Protein AF-A0A959FTH6-F1 (afdb_monomer)

Solvent-accessible surface area (backbone atoms only — not comparable to full-atom values): 6040 Å² total; per-residue (Å²): 132,86,81,52,57,30,54,68,34,48,52,52,52,42,43,77,65,58,32,40,80,78,46,74,58,92,54,34,43,28,30,31,72,41,77,89,72,69,67,65,97,80,57,69,48,76,44,62,64,55,78,82,48,95,56,32,57,61,53,43,47,52,50,46,41,54,52,17,62,75,69,75,47,60,48,67,62,49,43,57,59,26,33,38,54,69,64,56,52,51,50,55,51,52,51,51,52,53,53,54,64,75,76,108

Sequence (104 aa):
MYEVPNYKTIIAYLKSRDWKIVGNNSRHCTMRPPKALKFEDDFVYRIALHTDAPDYKEYATRQVFSIAELYGEDKWTLLKLLSQSLDQIKEDVALKQALLANAS

Radius of gyration: 15.27 Å; Cα contacts (8 Å, |Δi|>4): 112; chains: 1; bounding box: 34×27×48 Å

Secondary structure (DSSP, 8-state):
------HHHHHHHHHHTT-EEEEE-SSEEEEEPPGGG---TT--EEEE--TTSTTHHHHHHHHHHHHHHHHT--HHHHHHHHHS-HHHHHHHHHHHHHHHHHT-

Nearest PDB structures (foldseek):
  6g26-assembly1_F  TM=5.972E-01  e=4.377E-01  Burkholderia pseudomallei K96243
  2g7j-assembly1_A  TM=5.869E-01  e=8.314E-01  Salmonella enterica subsp. enterica serovar Typhimurium str. LT2
  5zw9-assembly1_A  TM=2.720E-01  e=3.878E+00  Salmonella enterica

Mean predicted aligned error: 4.86 Å

Foldseek 3Di:
DQQAFALVLVVVVQVVQVWDFPDDDPFWTKIDHDCVLVDDPPDIDIQTNDCPDPCNRVVVLVVLQVVCVSVVHDSVVSSVSRSDDPVVVVVVVVVVVVVVVVVD

pLDDT: mean 90.76, std 7.6, range [51.38, 97.19]

Structure (mmCIF, N/CA/C/O backbone):
data_AF-A0A959FTH6-F1
#
_entry.id   AF-A0A959FTH6-F1
#
loop_
_atom_site.group_PDB
_atom_site.id
_atom_site.type_symbol
_atom_site.label_atom_id
_atom_site.label_alt_id
_atom_site.label_comp_id
_atom_site.label_asym_id
_atom_site.label_entity_id
_atom_site.label_seq_id
_atom_site.pdbx_PDB_ins_code
_atom_site.Cartn_x
_atom_site.Cartn_y
_atom_site.Cartn_z
_atom_site.occupancy
_atom_site.B_iso_or_equiv
_atom_site.auth_seq_id
_atom_site.auth_comp_id
_atom_site.auth_asym_id
_atom_site.auth_atom_id
_atom_site.pdbx_PDB_model_num
ATOM 1 N N . MET A 1 1 ? 13.981 16.038 4.633 1.00 51.38 1 MET A N 1
ATOM 2 C CA . MET A 1 1 ? 14.310 14.884 3.767 1.00 51.38 1 MET A CA 1
ATOM 3 C C . MET A 1 1 ? 12.988 14.376 3.213 1.00 51.38 1 MET A C 1
ATOM 5 O O . MET A 1 1 ? 12.079 14.193 4.006 1.00 51.38 1 MET A O 1
ATOM 9 N N . TYR A 1 2 ? 12.822 14.287 1.893 1.00 61.09 2 TYR A N 1
ATOM 10 C CA . TYR A 1 2 ? 11.555 13.834 1.304 1.00 61.09 2 TYR A CA 1
ATOM 11 C C . TYR A 1 2 ? 11.395 12.331 1.523 1.00 61.09 2 TYR A C 1
ATOM 13 O O . TYR A 1 2 ? 12.303 11.574 1.180 1.00 61.09 2 TYR A O 1
ATOM 21 N N . GLU A 1 3 ? 10.262 11.932 2.084 1.00 85.50 3 GLU A N 1
ATOM 22 C CA . GLU A 1 3 ? 9.916 10.540 2.353 1.00 85.50 3 GLU A CA 1
ATOM 23 C C . GLU A 1 3 ? 9.870 9.738 1.039 1.00 85.50 3 GLU A C 1
ATOM 25 O O . GLU A 1 3 ? 9.388 10.225 0.013 1.00 85.50 3 GLU A O 1
ATOM 30 N N . VAL A 1 4 ? 10.454 8.537 1.040 1.00 89.12 4 VAL A N 1
ATOM 31 C CA . VAL A 1 4 ? 10.475 7.639 -0.123 1.00 89.12 4 VAL A CA 1
ATOM 32 C C . VAL A 1 4 ? 9.585 6.448 0.207 1.00 89.12 4 VAL A C 1
ATOM 34 O O . VAL A 1 4 ? 9.868 5.753 1.184 1.00 89.12 4 VAL A O 1
ATOM 37 N N . PRO A 1 5 ? 8.487 6.209 -0.528 1.00 93.44 5 PRO A N 1
ATOM 38 C CA . PRO A 1 5 ? 7.608 5.084 -0.238 1.00 93.44 5 PRO A CA 1
ATOM 39 C C . PRO A 1 5 ? 8.336 3.743 -0.318 1.00 93.44 5 PRO A C 1
ATOM 41 O O . PRO A 1 5 ? 9.139 3.491 -1.222 1.00 93.44 5 PRO A O 1
ATOM 44 N N . ASN A 1 6 ? 8.024 2.859 0.620 1.00 93.31 6 ASN A N 1
ATOM 45 C CA . ASN A 1 6 ? 8.565 1.514 0.676 1.00 93.31 6 ASN A CA 1
ATOM 46 C C . ASN A 1 6 ? 7.571 0.545 0.024 1.00 93.31 6 ASN A C 1
ATOM 48 O O . ASN A 1 6 ? 6.440 0.387 0.474 1.00 93.31 6 ASN A O 1
ATOM 52 N N . TYR A 1 7 ? 7.979 -0.156 -1.035 1.00 93.25 7 TYR A N 1
ATOM 53 C CA . TYR A 1 7 ? 7.077 -1.077 -1.731 1.00 93.25 7 TYR A CA 1
ATOM 54 C C . TYR A 1 7 ? 6.486 -2.156 -0.804 1.00 93.25 7 TYR A C 1
ATOM 56 O O . TYR A 1 7 ? 5.364 -2.611 -1.029 1.00 93.25 7 TYR A O 1
ATOM 64 N N . LYS A 1 8 ? 7.201 -2.566 0.258 1.00 94.25 8 LYS A N 1
ATOM 65 C CA . LYS A 1 8 ? 6.722 -3.592 1.198 1.00 94.25 8 LYS A CA 1
ATOM 66 C C . LYS A 1 8 ? 5.510 -3.108 1.985 1.00 94.25 8 LYS A C 1
ATOM 68 O O . LYS A 1 8 ? 4.565 -3.874 2.169 1.00 94.25 8 LYS A O 1
ATOM 73 N N . THR A 1 9 ? 5.521 -1.857 2.433 1.00 94.94 9 THR A N 1
ATOM 74 C CA . THR A 1 9 ? 4.403 -1.257 3.169 1.00 94.94 9 THR A CA 1
ATOM 75 C C . THR A 1 9 ? 3.256 -0.896 2.234 1.00 94.94 9 THR A C 1
ATOM 77 O O . THR A 1 9 ? 2.113 -1.132 2.610 1.00 94.94 9 THR A O 1
ATOM 80 N N . ILE A 1 10 ? 3.522 -0.466 0.991 1.00 95.81 10 ILE A N 1
ATOM 81 C CA . ILE A 1 10 ? 2.474 -0.303 -0.039 1.00 95.81 10 ILE A CA 1
ATOM 82 C C . ILE A 1 10 ? 1.735 -1.632 -0.269 1.00 95.81 10 ILE A C 1
ATOM 84 O O . ILE A 1 10 ? 0.506 -1.683 -0.214 1.00 95.81 10 ILE A O 1
ATOM 88 N N . ILE A 1 11 ? 2.469 -2.733 -0.478 1.00 95.94 11 ILE A N 1
ATOM 89 C CA . ILE A 1 11 ? 1.875 -4.068 -0.667 1.00 95.94 11 ILE A CA 1
ATOM 90 C C . ILE A 1 11 ? 1.091 -4.502 0.578 1.00 95.94 11 ILE A C 1
ATOM 92 O O . ILE A 1 11 ? -0.005 -5.050 0.452 1.00 95.94 11 ILE A O 1
ATOM 96 N N . ALA A 1 12 ? 1.640 -4.284 1.777 1.00 95.44 12 ALA A N 1
ATOM 97 C CA . ALA A 1 12 ? 0.974 -4.640 3.028 1.00 95.44 12 ALA A CA 1
ATOM 98 C C . ALA A 1 12 ? -0.330 -3.852 3.231 1.00 95.44 12 ALA A C 1
ATOM 100 O O . ALA A 1 12 ? -1.344 -4.442 3.601 1.00 95.44 12 ALA A O 1
ATOM 101 N N . TYR A 1 13 ? -0.320 -2.555 2.924 1.00 96.38 13 TYR A N 1
ATOM 102 C CA . TYR A 1 13 ? -1.499 -1.699 2.966 1.00 96.38 13 TYR A CA 1
ATOM 103 C C . TYR A 1 13 ? -2.572 -2.173 1.978 1.00 96.38 13 TYR A C 1
ATOM 105 O O . TYR A 1 13 ? -3.723 -2.369 2.345 1.00 96.38 13 TYR A O 1
ATOM 113 N N . LEU A 1 14 ? -2.215 -2.455 0.724 1.00 96.88 14 LEU A N 1
ATOM 114 C CA . LEU A 1 14 ? -3.202 -2.938 -0.247 1.00 9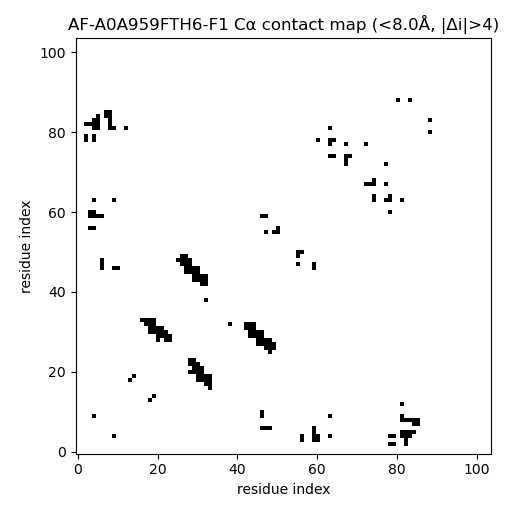6.88 14 LEU A CA 1
ATOM 115 C C . LEU A 1 14 ? -3.778 -4.303 0.152 1.00 96.88 14 LEU A C 1
ATOM 117 O O . LEU A 1 14 ? -4.977 -4.537 -0.001 1.00 96.88 14 LEU A O 1
ATOM 121 N N . LYS A 1 15 ? -2.960 -5.189 0.733 1.00 96.88 15 LYS A N 1
ATOM 122 C CA . LYS A 1 15 ? -3.439 -6.455 1.307 1.00 96.88 15 LYS A CA 1
ATOM 123 C C . LYS A 1 15 ? -4.452 -6.254 2.435 1.00 96.88 15 LYS A C 1
ATOM 125 O O . LYS A 1 15 ? -5.401 -7.031 2.501 1.00 96.88 15 LYS A O 1
ATOM 130 N N . SER A 1 16 ? -4.275 -5.252 3.301 1.00 95.31 16 SER A N 1
ATOM 131 C CA . SER A 1 16 ? -5.252 -4.951 4.362 1.00 95.31 16 SER A CA 1
ATOM 132 C C . SER A 1 16 ? -6.564 -4.380 3.813 1.00 95.31 16 SER A C 1
ATOM 134 O O . SER A 1 16 ? -7.587 -4.441 4.486 1.00 95.31 16 SER A O 1
ATOM 136 N N . ARG A 1 17 ? -6.552 -3.891 2.567 1.00 96.38 17 ARG A N 1
ATOM 137 C CA . ARG A 1 17 ? -7.727 -3.480 1.785 1.00 96.38 17 ARG A CA 1
ATOM 138 C C . ARG A 1 17 ? -8.249 -4.582 0.848 1.00 96.38 17 ARG A C 1
ATOM 140 O O . ARG A 1 17 ? -8.871 -4.286 -0.168 1.00 96.38 17 ARG A O 1
ATOM 147 N N . ASP A 1 18 ? -7.950 -5.845 1.144 1.00 96.25 18 ASP A N 1
ATOM 148 C CA . ASP A 1 18 ? -8.378 -7.031 0.386 1.00 96.25 18 ASP A CA 1
ATOM 149 C C . ASP A 1 18 ? -7.844 -7.176 -1.048 1.00 96.25 18 ASP A C 1
ATOM 151 O O . ASP A 1 18 ? -8.296 -8.054 -1.793 1.00 96.25 18 ASP A O 1
ATOM 155 N N . TRP A 1 19 ? -6.822 -6.411 -1.440 1.00 96.81 19 TRP A N 1
ATOM 156 C CA . TRP A 1 19 ? -6.160 -6.633 -2.725 1.00 96.81 19 TRP A CA 1
ATOM 157 C C . TRP A 1 19 ? -5.426 -7.971 -2.740 1.00 96.81 19 TRP A C 1
ATOM 159 O O . TRP A 1 19 ? -4.810 -8.392 -1.753 1.00 96.81 19 TRP A O 1
ATOM 169 N N . LYS A 1 20 ? -5.447 -8.644 -3.892 1.00 96.56 20 LYS A N 1
ATOM 170 C CA . LYS A 1 20 ? -4.843 -9.972 -4.059 1.00 96.56 20 LYS A CA 1
ATOM 171 C C . LYS A 1 20 ? -3.652 -9.904 -4.998 1.00 96.56 20 LYS A C 1
ATOM 173 O O . LYS A 1 20 ? -3.736 -9.302 -6.062 1.00 96.56 20 LYS A O 1
ATOM 178 N N . ILE A 1 21 ? -2.547 -10.542 -4.619 1.00 96.62 21 ILE A N 1
ATOM 179 C CA . ILE A 1 21 ? -1.398 -10.711 -5.515 1.00 96.62 21 ILE A CA 1
ATOM 180 C C . ILE A 1 21 ? -1.803 -11.704 -6.606 1.00 96.62 21 ILE A C 1
ATOM 182 O O . ILE A 1 21 ? -2.225 -12.815 -6.297 1.00 96.62 21 ILE A O 1
ATOM 186 N N . VAL A 1 22 ? -1.671 -11.294 -7.865 1.00 96.06 22 VAL A N 1
ATOM 187 C CA . VAL A 1 22 ? -1.985 -12.117 -9.048 1.00 96.06 22 VAL A CA 1
ATOM 188 C C . VAL A 1 22 ? -0.760 -12.388 -9.919 1.00 96.06 22 VAL A C 1
ATOM 190 O O . VAL A 1 22 ? -0.808 -13.231 -10.806 1.00 96.06 22 VAL A O 1
ATOM 193 N N . GLY A 1 23 ? 0.352 -11.705 -9.652 1.00 94.31 23 GLY A N 1
ATOM 194 C CA . GLY A 1 23 ? 1.632 -11.956 -10.297 1.00 94.31 23 GLY A CA 1
ATOM 195 C C . GLY A 1 23 ? 2.762 -11.319 -9.506 1.00 94.31 23 GLY A C 1
ATOM 196 O O . GLY A 1 23 ? 2.582 -10.280 -8.876 1.00 94.31 23 GLY A O 1
ATOM 197 N N . ASN A 1 24 ? 3.932 -11.943 -9.525 1.00 93.00 24 ASN A N 1
ATOM 198 C CA . ASN A 1 24 ? 5.126 -11.410 -8.889 1.00 93.00 24 ASN A CA 1
ATOM 199 C C . ASN A 1 24 ? 6.345 -11.811 -9.720 1.00 93.00 24 ASN A C 1
ATOM 201 O O . ASN A 1 24 ? 6.513 -12.988 -10.034 1.00 93.00 24 ASN A O 1
ATOM 205 N N . ASN A 1 25 ? 7.171 -10.842 -10.094 1.00 90.25 25 ASN A N 1
ATOM 206 C CA . ASN A 1 25 ? 8.457 -11.085 -10.740 1.00 90.25 25 ASN A CA 1
ATOM 207 C C . ASN A 1 25 ? 9.546 -10.259 -10.050 1.00 90.25 25 ASN A C 1
ATOM 209 O O . ASN A 1 25 ? 9.267 -9.540 -9.096 1.00 90.25 25 ASN A O 1
ATOM 213 N N . SER A 1 26 ? 10.790 -10.350 -10.521 1.00 86.69 26 SER A N 1
ATOM 214 C CA . SER A 1 26 ? 11.908 -9.628 -9.901 1.00 86.69 26 SER A CA 1
ATOM 215 C C . SER A 1 26 ? 11.717 -8.110 -9.868 1.00 86.69 26 SER A C 1
ATOM 217 O O . SER A 1 26 ? 12.272 -7.461 -8.990 1.00 86.69 26 SER A O 1
ATOM 219 N N . ARG A 1 27 ? 10.912 -7.545 -10.780 1.00 88.81 27 ARG A N 1
ATOM 220 C CA . ARG A 1 27 ? 10.736 -6.097 -10.926 1.00 88.81 27 ARG A CA 1
ATOM 221 C C . ARG A 1 27 ? 9.440 -5.548 -10.350 1.00 88.81 27 ARG A C 1
ATOM 223 O O . ARG A 1 27 ? 9.422 -4.400 -9.914 1.00 88.81 27 ARG A O 1
ATOM 230 N N . HIS A 1 28 ? 8.364 -6.328 -10.373 1.00 92.38 28 HIS A N 1
ATOM 231 C CA . HIS A 1 28 ? 7.028 -5.855 -10.031 1.00 92.38 28 HIS A CA 1
ATOM 232 C C . HIS A 1 28 ? 6.219 -6.891 -9.256 1.00 92.38 28 HIS A C 1
ATOM 234 O O . HIS A 1 28 ? 6.194 -8.073 -9.604 1.00 92.38 28 HIS A O 1
ATOM 240 N N . CYS A 1 29 ? 5.437 -6.397 -8.298 1.00 95.50 29 CYS A N 1
ATOM 241 C CA . CYS A 1 29 ? 4.290 -7.098 -7.735 1.00 95.50 29 CYS A CA 1
ATOM 242 C C . CYS A 1 29 ? 3.019 -6.611 -8.440 1.00 95.50 29 CYS A C 1
ATOM 244 O O . CYS A 1 29 ? 2.755 -5.412 -8.500 1.00 95.50 29 CYS A O 1
ATOM 246 N N . THR A 1 30 ? 2.235 -7.532 -8.989 1.00 96.69 30 THR A N 1
ATOM 247 C CA . THR A 1 30 ? 0.956 -7.244 -9.644 1.00 96.69 30 THR A CA 1
ATOM 248 C C . THR A 1 30 ? -0.181 -7.648 -8.718 1.00 96.69 30 THR A C 1
ATOM 250 O O . THR A 1 30 ? -0.274 -8.806 -8.299 1.00 96.69 30 THR A O 1
ATOM 253 N N . MET A 1 31 ? -1.056 -6.696 -8.410 1.00 96.94 31 MET A N 1
ATOM 254 C CA . MET A 1 31 ? -2.183 -6.875 -7.504 1.00 96.94 31 MET A CA 1
ATOM 255 C C . MET A 1 31 ? -3.505 -6.564 -8.203 1.00 96.94 31 MET A C 1
ATOM 257 O O . MET A 1 31 ? -3.585 -5.655 -9.025 1.00 96.94 31 MET A O 1
ATOM 261 N N . ARG A 1 32 ? -4.549 -7.313 -7.854 1.00 96.38 32 ARG A N 1
ATOM 262 C CA . ARG A 1 32 ? -5.926 -7.094 -8.302 1.00 96.38 32 ARG A CA 1
ATOM 263 C C . ARG A 1 32 ? -6.744 -6.460 -7.169 1.00 96.38 32 ARG A C 1
ATOM 265 O O . ARG A 1 32 ? -6.635 -6.949 -6.036 1.00 96.38 32 ARG A O 1
ATOM 272 N N . PRO A 1 33 ? -7.546 -5.418 -7.450 1.00 95.88 33 PRO A N 1
ATOM 273 C CA . PRO A 1 33 ? -8.410 -4.793 -6.455 1.00 95.88 33 PRO A CA 1
ATOM 274 C C . PRO A 1 33 ? -9.542 -5.723 -5.994 1.00 95.88 33 PRO A C 1
ATOM 276 O O . PRO A 1 33 ? -9.911 -6.662 -6.708 1.00 95.88 33 PRO A O 1
ATOM 279 N N . PRO A 1 34 ? -10.141 -5.467 -4.819 1.00 94.31 34 PRO A N 1
ATOM 280 C CA . PRO A 1 34 ? -11.392 -6.103 -4.431 1.00 94.31 34 PRO A CA 1
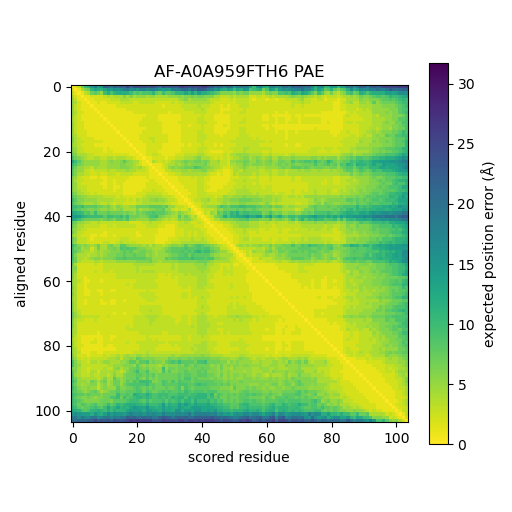ATOM 281 C C . PRO A 1 34 ? -12.534 -5.685 -5.370 1.00 94.31 34 PRO A C 1
ATOM 283 O O . PRO A 1 34 ? -12.619 -4.536 -5.805 1.00 94.31 34 PRO A O 1
ATOM 286 N N . LYS A 1 35 ? -13.476 -6.607 -5.611 1.00 90.00 35 LYS A N 1
ATOM 287 C CA . LYS A 1 35 ? -14.647 -6.382 -6.484 1.00 90.00 35 LYS A CA 1
ATOM 288 C C . LYS A 1 35 ? -15.492 -5.165 -6.081 1.00 90.00 35 LYS A C 1
ATOM 290 O O . LYS A 1 35 ? -16.135 -4.557 -6.928 1.00 90.00 35 LYS A O 1
ATOM 295 N N . ALA A 1 36 ? -15.476 -4.795 -4.799 1.00 90.38 36 ALA A N 1
ATOM 296 C CA . ALA A 1 36 ? -16.217 -3.652 -4.270 1.00 90.38 36 ALA A CA 1
ATOM 297 C C . ALA A 1 36 ? -15.819 -2.308 -4.911 1.00 90.38 36 ALA A C 1
ATOM 299 O O . ALA A 1 36 ? -16.644 -1.400 -4.951 1.00 90.38 36 ALA A O 1
ATOM 300 N N . LEU A 1 37 ? -14.595 -2.190 -5.442 1.00 88.81 37 LEU A N 1
ATOM 301 C CA . LEU A 1 37 ? -14.103 -0.958 -6.065 1.00 88.81 37 LEU A CA 1
ATOM 302 C C . LEU A 1 37 ? -14.565 -0.764 -7.521 1.00 88.81 37 LEU A C 1
ATOM 304 O O . LEU A 1 37 ? -14.270 0.273 -8.100 1.00 88.81 37 LEU A O 1
ATOM 308 N N . LYS A 1 38 ? -15.309 -1.723 -8.100 1.00 89.25 38 LYS A N 1
ATOM 309 C CA . LYS A 1 38 ? -15.945 -1.618 -9.432 1.00 89.25 38 LYS A CA 1
ATOM 310 C C . LYS A 1 38 ? -15.001 -1.172 -10.566 1.00 89.25 38 LYS A C 1
ATOM 312 O O . LYS A 1 38 ? -15.411 -0.433 -11.456 1.00 89.25 38 LYS A O 1
ATOM 317 N N . PHE A 1 39 ? -13.748 -1.618 -10.530 1.00 88.81 39 PHE A N 1
ATOM 318 C CA . PHE A 1 39 ? -12.845 -1.503 -11.676 1.00 88.81 39 PHE A CA 1
ATOM 319 C C . PHE A 1 39 ? -13.265 -2.458 -12.803 1.00 88.81 39 PHE A C 1
ATOM 321 O O . PHE A 1 39 ? -14.038 -3.389 -12.573 1.00 88.81 39 PHE A O 1
ATOM 328 N N . GLU A 1 40 ? -12.721 -2.241 -14.000 1.00 87.44 40 GLU A N 1
ATOM 329 C CA . GLU A 1 40 ? -12.816 -3.189 -15.116 1.00 87.44 40 GLU A CA 1
ATOM 330 C C . GLU A 1 40 ? -12.236 -4.562 -14.716 1.00 87.44 40 GLU A C 1
ATOM 332 O O . GLU A 1 40 ? -11.302 -4.644 -13.911 1.00 87.44 40 GLU A O 1
ATOM 337 N N . ASP A 1 41 ? -12.807 -5.651 -15.248 1.00 77.06 41 ASP A N 1
ATOM 338 C CA . ASP A 1 41 ? -12.528 -7.030 -14.802 1.00 77.06 41 ASP A CA 1
ATOM 339 C C . ASP A 1 41 ? -11.056 -7.464 -14.980 1.00 77.06 41 ASP A C 1
ATOM 341 O O . ASP A 1 41 ? -10.583 -8.392 -14.311 1.00 77.06 41 ASP A O 1
ATOM 345 N N . ASP A 1 42 ? -10.305 -6.786 -15.845 1.00 86.25 42 ASP A N 1
ATOM 346 C CA . 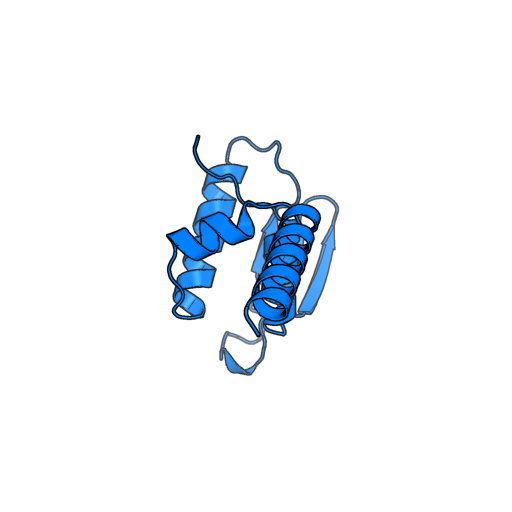ASP A 1 42 ? -8.894 -7.031 -16.144 1.00 86.25 42 ASP A CA 1
ATOM 347 C C . ASP A 1 42 ? -7.937 -6.013 -15.503 1.00 86.25 42 ASP A C 1
ATOM 349 O O . ASP A 1 42 ? -6.715 -6.136 -15.654 1.00 86.25 42 ASP A O 1
ATOM 353 N N . PHE A 1 43 ? -8.453 -5.057 -14.723 1.00 91.25 43 PHE A N 1
ATOM 354 C CA . PHE A 1 43 ? -7.616 -4.064 -14.067 1.00 91.25 43 PHE A CA 1
ATOM 355 C C . PHE A 1 43 ? -6.612 -4.726 -13.113 1.00 91.25 43 PHE A C 1
ATOM 357 O O . PHE A 1 43 ? -6.951 -5.500 -12.206 1.00 91.25 43 PHE A O 1
ATOM 364 N N . VAL A 1 44 ? -5.343 -4.359 -13.284 1.00 93.31 44 VAL A N 1
ATOM 365 C CA . VAL A 1 44 ? -4.247 -4.758 -12.405 1.00 93.31 44 VAL A CA 1
ATOM 366 C C . VAL A 1 44 ? -3.396 -3.557 -12.029 1.00 93.31 44 VAL A C 1
ATOM 368 O O . VAL A 1 44 ? -3.121 -2.678 -12.841 1.00 93.31 44 VAL A O 1
ATOM 371 N N . TYR A 1 45 ? -2.908 -3.562 -10.796 1.00 93.69 45 TYR A N 1
ATOM 372 C CA . TYR A 1 45 ? -2.029 -2.531 -10.266 1.00 93.69 45 TYR A CA 1
ATOM 373 C C . TYR A 1 45 ? -0.627 -3.089 -10.058 1.00 93.69 45 TYR A C 1
ATOM 375 O O . TYR A 1 45 ? -0.451 -4.132 -9.426 1.00 93.69 45 TYR A O 1
ATOM 383 N N . ARG A 1 46 ? 0.382 -2.416 -10.618 1.00 94.06 46 ARG A N 1
ATOM 384 C CA . ARG A 1 46 ? 1.778 -2.876 -10.614 1.00 94.06 46 ARG A CA 1
ATOM 385 C C . ARG A 1 46 ? 2.623 -2.027 -9.681 1.00 94.06 46 ARG A C 1
ATOM 387 O O . ARG A 1 46 ? 2.825 -0.846 -9.936 1.00 94.06 46 ARG A O 1
ATOM 394 N N . ILE A 1 47 ? 3.174 -2.635 -8.644 1.00 94.12 47 ILE A N 1
ATOM 395 C CA . ILE A 1 47 ? 4.044 -1.986 -7.659 1.00 94.12 47 ILE A CA 1
ATOM 396 C C . ILE A 1 47 ? 5.487 -2.347 -7.998 1.00 94.12 47 ILE A C 1
ATOM 398 O O . ILE A 1 47 ? 5.810 -3.531 -8.107 1.00 94.12 47 ILE A O 1
ATOM 402 N N . ALA A 1 48 ? 6.340 -1.342 -8.184 1.00 92.50 48 ALA A N 1
ATOM 403 C CA . ALA A 1 48 ? 7.759 -1.546 -8.462 1.00 92.50 48 ALA A CA 1
ATOM 404 C C . ALA A 1 48 ? 8.487 -2.071 -7.212 1.00 92.50 48 ALA A C 1
ATOM 406 O O . ALA A 1 48 ? 8.269 -1.571 -6.112 1.00 92.50 48 ALA A O 1
ATOM 407 N N . LEU A 1 49 ? 9.346 -3.079 -7.384 1.00 91.31 49 LEU A N 1
ATOM 408 C CA . LEU A 1 49 ? 10.149 -3.682 -6.307 1.00 91.31 49 LEU A CA 1
ATOM 409 C C . LEU A 1 49 ? 11.602 -3.178 -6.291 1.00 91.31 49 LEU A C 1
ATOM 411 O O . LEU A 1 49 ? 12.299 -3.334 -5.290 1.00 91.31 49 LEU A O 1
ATOM 415 N N . HIS A 1 50 ? 12.049 -2.573 -7.393 1.00 86.31 50 HIS A N 1
ATOM 416 C CA . HIS A 1 50 ? 13.382 -1.996 -7.558 1.00 86.31 50 HIS A CA 1
ATOM 417 C C . HIS A 1 50 ? 13.386 -0.527 -7.154 1.00 86.31 50 HIS A C 1
ATOM 419 O O . HIS A 1 50 ? 12.800 0.312 -7.835 1.00 86.31 50 HIS A O 1
ATOM 425 N N . THR A 1 51 ? 14.045 -0.224 -6.039 1.00 84.38 51 THR A N 1
ATOM 426 C CA . THR A 1 51 ? 14.126 1.134 -5.484 1.00 84.38 51 THR A CA 1
ATOM 427 C C . THR A 1 51 ? 15.292 1.950 -6.048 1.00 84.38 51 THR A C 1
ATOM 429 O O . THR A 1 51 ? 15.439 3.120 -5.712 1.00 84.38 51 THR A O 1
ATOM 432 N N . ASP A 1 52 ? 16.144 1.319 -6.853 1.00 84.31 52 ASP A N 1
ATOM 433 C CA . ASP A 1 52 ? 17.356 1.860 -7.473 1.00 84.31 52 ASP A CA 1
ATOM 434 C C . ASP A 1 52 ? 17.097 2.560 -8.817 1.00 84.31 52 ASP A C 1
ATOM 436 O O . ASP A 1 52 ? 17.982 3.238 -9.339 1.00 84.31 52 ASP A O 1
ATOM 440 N N . ALA A 1 53 ? 15.886 2.444 -9.370 1.00 84.12 53 ALA A N 1
ATOM 441 C CA . ALA A 1 53 ? 15.511 3.161 -10.582 1.00 84.12 53 ALA A CA 1
ATOM 442 C C . ALA A 1 53 ? 15.465 4.689 -10.336 1.00 84.12 53 ALA A C 1
ATOM 444 O O . ALA A 1 53 ? 14.926 5.120 -9.310 1.00 84.12 53 ALA A O 1
ATOM 445 N N . PRO A 1 54 ? 15.969 5.526 -11.268 1.00 84.69 54 PRO A N 1
ATOM 446 C CA . PRO A 1 54 ? 16.024 6.983 -11.092 1.00 84.69 54 PRO A CA 1
ATOM 447 C C . PRO A 1 54 ? 14.664 7.639 -10.816 1.00 84.69 54 PRO A C 1
ATOM 449 O O . PRO A 1 54 ? 14.583 8.657 -10.132 1.00 84.69 54 PRO A O 1
ATOM 452 N N . ASP A 1 55 ? 13.593 7.046 -11.337 1.00 87.94 55 ASP A N 1
ATOM 453 C CA . ASP A 1 55 ? 12.211 7.512 -11.257 1.00 87.94 55 ASP A CA 1
ATOM 454 C C . ASP A 1 55 ? 11.388 6.809 -10.164 1.00 87.94 55 ASP A C 1
ATOM 456 O O . ASP A 1 55 ? 10.237 7.188 -9.934 1.00 87.94 55 ASP A O 1
ATOM 460 N N . TYR A 1 56 ? 11.964 5.837 -9.438 1.00 89.75 56 TYR A N 1
ATOM 461 C CA . TYR A 1 56 ? 11.242 5.046 -8.432 1.00 89.75 56 TYR A CA 1
ATOM 462 C C . TYR A 1 56 ? 10.522 5.935 -7.421 1.00 89.75 56 TYR A C 1
ATOM 464 O O . TYR A 1 56 ? 9.354 5.716 -7.107 1.00 89.75 56 TYR A O 1
ATOM 472 N N . LYS A 1 57 ? 11.208 6.969 -6.925 1.00 90.88 57 LYS A N 1
ATOM 473 C CA . LYS A 1 57 ? 10.647 7.873 -5.923 1.00 90.88 57 LYS A CA 1
ATOM 474 C C . LYS A 1 57 ? 9.397 8.582 -6.438 1.00 90.88 57 LYS A C 1
ATOM 476 O O . LYS A 1 57 ? 8.394 8.636 -5.728 1.00 90.88 57 LYS A O 1
ATOM 481 N N . GLU A 1 58 ? 9.455 9.135 -7.645 1.00 92.00 58 GLU A N 1
ATOM 482 C CA . GLU A 1 58 ? 8.321 9.845 -8.231 1.00 92.00 58 GLU A CA 1
ATOM 483 C C . GLU A 1 58 ? 7.170 8.877 -8.514 1.00 92.00 58 GLU A C 1
ATOM 485 O O . GLU A 1 58 ? 6.033 9.136 -8.114 1.00 92.00 58 GLU A O 1
ATOM 490 N N . TYR A 1 59 ? 7.479 7.731 -9.123 1.00 91.25 59 TYR A N 1
ATOM 491 C CA . TYR A 1 59 ? 6.503 6.691 -9.423 1.00 91.25 59 TYR A CA 1
ATOM 492 C C . TYR A 1 59 ? 5.792 6.202 -8.156 1.00 91.25 59 TYR A C 1
ATOM 494 O O . TYR A 1 59 ? 4.565 6.249 -8.072 1.00 91.25 59 TYR A O 1
ATOM 502 N N . ALA A 1 60 ? 6.547 5.807 -7.130 1.00 92.56 60 ALA A N 1
ATOM 503 C CA . ALA A 1 60 ? 5.993 5.300 -5.881 1.00 92.56 60 ALA A CA 1
ATOM 504 C C . ALA A 1 60 ? 5.192 6.375 -5.125 1.00 92.56 60 ALA A C 1
ATOM 506 O O . ALA A 1 60 ? 4.163 6.067 -4.532 1.00 92.56 60 ALA A O 1
ATOM 507 N N . THR A 1 61 ? 5.600 7.648 -5.189 1.00 94.38 61 THR A N 1
ATOM 508 C CA . THR A 1 61 ? 4.835 8.751 -4.576 1.00 94.38 61 THR A CA 1
ATOM 509 C C . THR A 1 61 ? 3.484 8.934 -5.262 1.00 94.38 61 THR A C 1
ATOM 511 O O . THR A 1 61 ? 2.457 9.018 -4.588 1.00 94.38 61 THR A O 1
ATOM 514 N N . ARG A 1 62 ? 3.458 8.923 -6.604 1.00 93.50 62 ARG A N 1
ATOM 515 C CA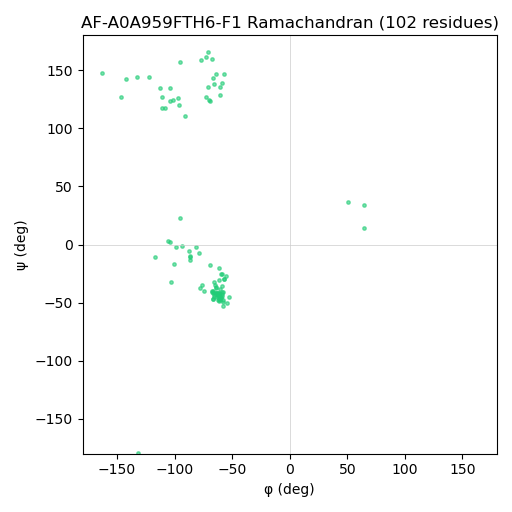 . ARG A 1 62 ? 2.204 8.978 -7.372 1.00 93.50 62 ARG A CA 1
ATOM 516 C C . ARG A 1 62 ? 1.286 7.812 -7.011 1.00 93.50 62 ARG A C 1
ATOM 518 O O . ARG A 1 62 ? 0.095 8.027 -6.815 1.00 93.50 62 ARG A O 1
ATOM 525 N N . GLN A 1 63 ? 1.842 6.611 -6.838 1.00 93.94 63 GLN A N 1
ATOM 526 C CA . GLN A 1 63 ? 1.063 5.450 -6.407 1.00 93.94 63 GLN A CA 1
ATOM 527 C C . GLN A 1 63 ? 0.396 5.655 -5.053 1.00 93.94 63 GLN A C 1
ATOM 529 O O . GLN A 1 63 ? -0.785 5.351 -4.907 1.00 93.94 63 GLN A O 1
ATOM 534 N N . VAL A 1 64 ? 1.133 6.170 -4.069 1.00 95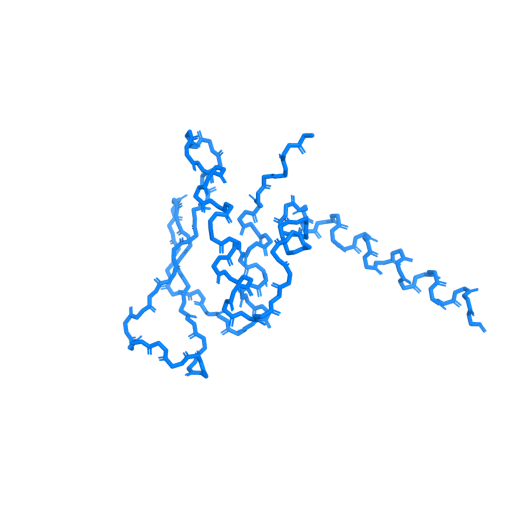.69 64 VAL A N 1
ATOM 535 C CA . VAL A 1 64 ? 0.565 6.442 -2.746 1.00 95.69 64 VAL A CA 1
ATOM 536 C C . VAL A 1 64 ? -0.562 7.468 -2.840 1.00 95.69 64 VAL A C 1
ATOM 538 O O . VAL A 1 64 ? -1.606 7.278 -2.225 1.00 95.69 64 VAL A O 1
ATOM 541 N N . PHE A 1 65 ? -0.405 8.518 -3.647 1.00 95.88 65 PHE A N 1
ATOM 542 C CA . PHE A 1 65 ? -1.446 9.536 -3.799 1.00 95.88 65 PHE A CA 1
ATOM 543 C C . PHE A 1 65 ? -2.699 8.999 -4.495 1.00 95.88 65 PHE A C 1
ATOM 545 O O . PHE A 1 65 ? -3.800 9.300 -4.044 1.00 95.88 65 PHE A O 1
ATOM 552 N N . SER A 1 66 ? -2.554 8.160 -5.524 1.00 94.31 66 SER A N 1
ATOM 553 C CA . SER A 1 66 ? -3.700 7.497 -6.156 1.00 94.31 66 SER A CA 1
ATOM 554 C C . 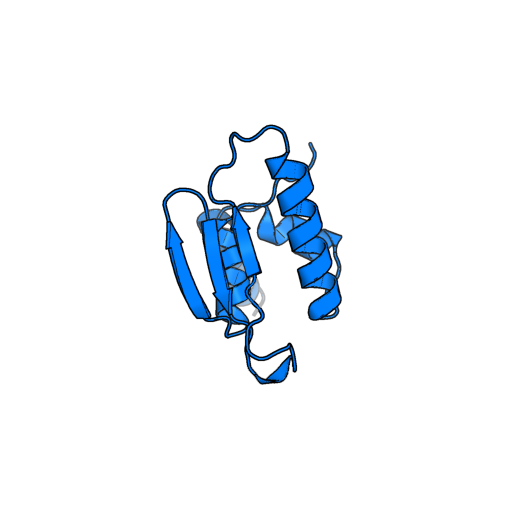SER A 1 66 ? -4.422 6.548 -5.196 1.00 94.31 66 SER A C 1
ATOM 556 O O . SER A 1 66 ? -5.648 6.485 -5.201 1.00 94.31 66 SER A O 1
ATOM 558 N N . ILE A 1 67 ? -3.685 5.834 -4.340 1.00 95.81 67 ILE A N 1
ATOM 559 C CA . ILE A 1 67 ? -4.272 4.984 -3.293 1.00 95.81 67 ILE A CA 1
ATOM 560 C C . ILE A 1 67 ? -5.018 5.839 -2.260 1.00 95.81 67 ILE A C 1
ATOM 562 O O . ILE A 1 67 ? -6.136 5.495 -1.884 1.00 95.81 67 ILE A O 1
ATOM 566 N N . ALA A 1 68 ? -4.432 6.960 -1.834 1.00 96.94 68 ALA A N 1
ATOM 567 C CA . ALA A 1 68 ? -5.070 7.878 -0.897 1.00 96.94 68 ALA A CA 1
ATOM 568 C C . ALA A 1 68 ? -6.393 8.418 -1.461 1.00 96.94 68 ALA A C 1
ATOM 570 O O . ALA A 1 68 ? -7.410 8.390 -0.777 1.00 96.94 68 ALA A O 1
ATOM 571 N N . GLU A 1 69 ? -6.411 8.834 -2.729 1.00 96.06 69 GLU A N 1
ATOM 572 C CA . GLU A 1 69 ? -7.633 9.286 -3.406 1.00 96.06 69 GLU A CA 1
ATOM 573 C C . GLU A 1 69 ? -8.682 8.177 -3.508 1.00 96.06 69 GLU A C 1
ATOM 575 O O . GLU A 1 69 ? -9.853 8.414 -3.216 1.00 96.06 69 GLU A O 1
ATOM 580 N N . LEU A 1 70 ? -8.262 6.957 -3.854 1.00 94.69 70 LEU A N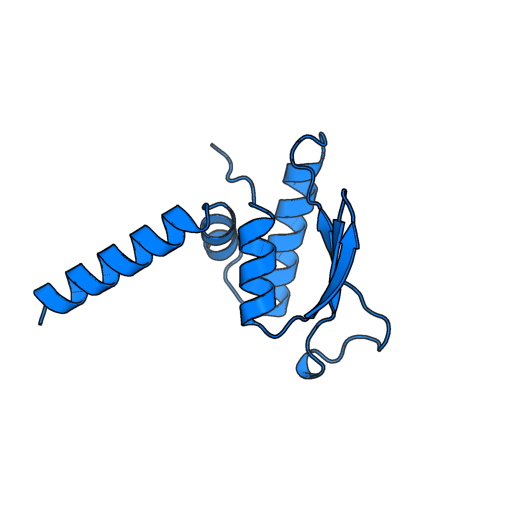 1
ATOM 581 C CA . LEU A 1 70 ? -9.145 5.797 -3.977 1.00 94.6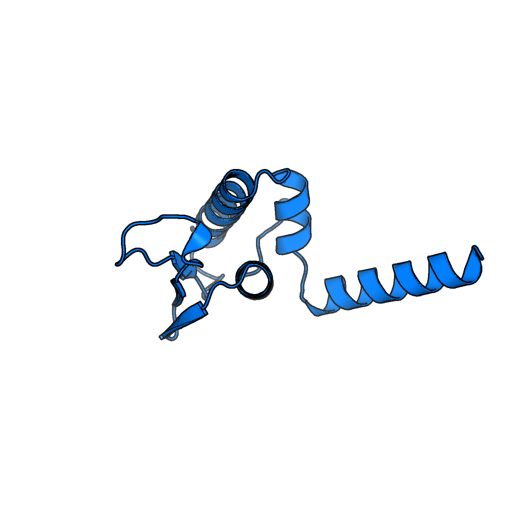9 70 LEU A CA 1
ATOM 582 C C . LEU A 1 70 ? -9.887 5.467 -2.675 1.00 94.69 70 LEU A C 1
ATOM 584 O O . LEU A 1 70 ? -11.037 5.035 -2.722 1.00 94.69 70 LEU A O 1
ATOM 588 N N . TYR A 1 71 ? -9.240 5.661 -1.524 1.00 95.44 71 TYR A N 1
ATOM 589 C CA . TYR A 1 71 ? -9.812 5.355 -0.208 1.00 95.44 71 TYR A CA 1
ATOM 590 C C . TYR A 1 71 ? -10.249 6.581 0.597 1.00 95.44 71 TYR A C 1
ATOM 592 O O . TYR A 1 71 ? -10.708 6.421 1.727 1.00 95.44 71 TYR A O 1
ATOM 600 N N . GLY A 1 72 ? -10.137 7.789 0.037 1.00 95.19 72 GLY A N 1
ATOM 601 C CA . GLY A 1 72 ? -10.478 9.030 0.736 1.00 95.19 72 GLY A CA 1
ATOM 602 C C . GLY A 1 72 ? -9.578 9.322 1.942 1.00 95.19 72 GLY A C 1
ATOM 603 O O . GLY A 1 72 ? -10.046 9.856 2.945 1.00 95.19 72 GLY A O 1
ATOM 604 N N . GLU A 1 73 ? -8.302 8.948 1.869 1.00 96.62 73 GLU A N 1
ATOM 605 C CA . GLU A 1 73 ? -7.313 9.179 2.923 1.00 96.62 73 GLU A CA 1
ATOM 606 C C . GLU A 1 73 ? -6.493 10.450 2.679 1.00 96.62 73 GLU A C 1
ATOM 608 O O . GLU A 1 73 ? -6.333 10.919 1.550 1.00 96.62 73 GLU A O 1
ATOM 613 N N . ASP A 1 74 ? -5.920 11.002 3.751 1.00 97.19 74 ASP A N 1
ATOM 614 C CA . ASP A 1 74 ? -4.986 12.117 3.630 1.00 97.19 74 ASP A CA 1
ATOM 615 C C . ASP A 1 74 ? -3.670 11.667 2.973 1.00 97.19 74 ASP A C 1
ATOM 617 O O . ASP A 1 74 ? -2.975 10.767 3.455 1.00 97.19 74 ASP A O 1
ATOM 621 N N . LYS A 1 75 ? -3.310 12.340 1.875 1.00 95.50 75 LYS A N 1
ATOM 622 C CA . LYS A 1 75 ? -2.162 12.001 1.020 1.00 95.50 75 LYS A CA 1
ATOM 623 C C . LYS A 1 75 ? -0.841 12.008 1.782 1.00 95.50 75 LYS A C 1
ATOM 625 O O . LYS A 1 75 ? -0.015 11.120 1.587 1.00 95.50 75 LYS A O 1
ATOM 630 N N . TRP A 1 76 ? -0.636 13.006 2.638 1.00 94.38 76 TRP A N 1
ATOM 631 C CA . TRP A 1 76 ? 0.627 13.205 3.348 1.00 94.38 76 TRP A CA 1
ATOM 632 C C . TRP A 1 76 ? 0.771 12.250 4.529 1.00 94.38 76 TRP A C 1
ATOM 634 O O . TRP A 1 76 ? 1.848 11.706 4.758 1.00 94.38 76 TRP A O 1
ATOM 644 N N . THR A 1 77 ? -0.326 11.984 5.234 1.00 94.00 77 THR A N 1
ATOM 645 C CA . THR A 1 77 ? -0.375 10.986 6.303 1.00 94.00 77 THR A CA 1
ATOM 646 C C . THR A 1 77 ? -0.105 9.589 5.757 1.00 94.00 77 THR A C 1
ATOM 648 O O . THR A 1 77 ? 0.698 8.851 6.333 1.00 94.00 77 THR A O 1
ATOM 651 N N . LEU A 1 78 ? -0.727 9.234 4.627 1.00 95.50 78 LEU A N 1
ATOM 652 C CA . LEU A 1 78 ? -0.486 7.943 3.994 1.00 95.50 78 LEU A CA 1
ATOM 653 C C . LEU A 1 78 ? 0.943 7.843 3.446 1.00 95.50 78 LEU A C 1
ATOM 655 O O . LEU A 1 78 ? 1.583 6.814 3.636 1.00 95.50 78 LEU A O 1
ATOM 659 N N . LEU A 1 79 ? 1.476 8.906 2.832 1.00 95.56 79 LEU A N 1
ATOM 660 C CA . LEU A 1 79 ? 2.877 8.958 2.399 1.00 95.56 79 LEU A CA 1
ATOM 661 C C . LEU A 1 79 ? 3.831 8.661 3.555 1.00 95.56 79 LEU A C 1
ATOM 663 O O . LEU A 1 79 ? 4.641 7.742 3.447 1.00 95.56 79 LEU A O 1
ATOM 667 N N . LYS A 1 80 ? 3.651 9.343 4.686 1.00 93.62 80 LYS A N 1
ATOM 668 C CA . LYS A 1 80 ? 4.462 9.129 5.883 1.00 93.62 80 LYS A CA 1
ATOM 669 C C . LYS A 1 80 ? 4.398 7.702 6.385 1.00 93.62 80 LYS A C 1
ATOM 671 O O . LYS A 1 80 ? 5.438 7.096 6.634 1.00 93.62 80 LYS A O 1
ATOM 676 N N . LEU A 1 81 ? 3.194 7.144 6.492 1.00 92.88 81 LEU A N 1
ATOM 677 C CA . LEU A 1 81 ? 3.008 5.761 6.920 1.00 92.88 81 LEU A CA 1
ATOM 678 C C . LEU A 1 81 ? 3.687 4.778 5.955 1.00 92.88 81 LEU A C 1
ATOM 680 O O . LEU A 1 81 ? 4.419 3.887 6.379 1.00 92.88 81 LEU A O 1
ATOM 684 N N . LEU A 1 82 ? 3.463 4.936 4.650 1.00 95.19 82 LEU A N 1
ATOM 685 C CA . LEU A 1 82 ? 3.965 4.007 3.637 1.00 95.19 82 LEU A CA 1
ATOM 686 C C . LEU A 1 82 ? 5.447 4.219 3.304 1.00 95.19 82 LEU A C 1
ATOM 688 O O . LEU A 1 82 ? 6.039 3.392 2.616 1.00 95.19 82 LEU A O 1
ATOM 692 N N . SER A 1 83 ? 6.088 5.263 3.817 1.00 94.50 83 SER A N 1
ATOM 693 C CA . SER A 1 83 ? 7.542 5.429 3.757 1.00 94.50 83 SER A CA 1
ATOM 694 C C . SER A 1 83 ? 8.299 4.757 4.900 1.00 94.50 83 SER A C 1
ATOM 696 O O . SER A 1 83 ? 9.512 4.578 4.795 1.00 94.50 83 SER A O 1
ATOM 698 N N . GLN A 1 84 ? 7.611 4.341 5.964 1.00 92.19 84 GLN A N 1
ATOM 699 C CA . GLN A 1 84 ? 8.225 3.586 7.055 1.00 92.19 84 GLN A CA 1
ATOM 700 C C . GLN A 1 84 ? 8.556 2.144 6.636 1.00 92.19 84 GLN A C 1
ATOM 702 O O . GLN A 1 84 ? 8.028 1.606 5.658 1.00 92.19 84 GLN A O 1
ATOM 707 N N . SER A 1 85 ? 9.444 1.488 7.382 1.00 88.06 85 SER A N 1
ATOM 708 C CA . SER A 1 85 ? 9.603 0.034 7.316 1.00 88.06 85 SER A CA 1
ATOM 709 C C . SER A 1 85 ? 8.468 -0.669 8.073 1.00 88.06 85 SER A C 1
ATOM 711 O O . SER A 1 85 ? 7.838 -0.099 8.962 1.00 88.06 85 SER A O 1
ATOM 713 N N . LEU A 1 86 ? 8.216 -1.943 7.755 1.00 82.50 86 LEU A N 1
ATOM 714 C CA . LEU A 1 86 ? 7.238 -2.737 8.509 1.00 82.50 86 LEU A CA 1
ATOM 715 C C . LEU A 1 86 ? 7.618 -2.886 9.988 1.00 82.50 86 LEU A C 1
ATOM 717 O O . LEU A 1 86 ? 6.727 -3.004 10.823 1.00 82.50 86 LEU A O 1
ATOM 721 N N . ASP A 1 87 ? 8.910 -2.892 10.308 1.00 86.56 87 ASP A N 1
ATOM 722 C CA . ASP A 1 87 ? 9.379 -3.026 11.687 1.00 86.56 87 ASP A CA 1
ATOM 723 C C . ASP A 1 87 ? 9.161 -1.726 12.471 1.00 86.56 87 ASP A C 1
ATOM 725 O O . ASP A 1 87 ? 8.622 -1.783 13.571 1.00 86.56 87 ASP A O 1
ATOM 729 N N . GLN A 1 88 ? 9.404 -0.562 11.854 1.00 87.38 88 GLN A N 1
ATOM 730 C CA . GLN A 1 88 ? 9.057 0.743 12.437 1.00 87.38 88 GLN A CA 1
ATOM 731 C C . GLN A 1 88 ? 7.556 0.854 12.735 1.00 87.38 88 GLN A C 1
ATOM 733 O O . GLN A 1 88 ? 7.169 1.268 13.822 1.00 87.38 88 GLN A O 1
ATOM 738 N N . ILE A 1 89 ? 6.698 0.411 11.807 1.00 87.06 89 ILE A N 1
ATOM 739 C CA . ILE A 1 89 ? 5.242 0.415 12.027 1.00 87.06 89 ILE A CA 1
ATOM 740 C C . ILE A 1 89 ? 4.865 -0.481 13.218 1.00 87.06 89 ILE A C 1
ATOM 742 O O . ILE A 1 89 ? 4.006 -0.118 14.021 1.00 87.06 89 ILE A O 1
ATOM 746 N N . LYS A 1 90 ? 5.487 -1.660 13.352 1.00 86.81 90 LYS A N 1
ATOM 747 C CA . LYS A 1 90 ? 5.226 -2.569 14.482 1.00 86.81 90 LYS A CA 1
ATOM 748 C C . LYS A 1 90 ? 5.665 -1.961 15.812 1.00 86.81 90 LYS A C 1
ATOM 750 O O . LYS A 1 90 ? 4.933 -2.087 16.792 1.00 86.81 90 LYS A O 1
ATOM 755 N N . GLU A 1 91 ? 6.823 -1.306 15.840 1.00 91.06 91 GLU A N 1
ATOM 756 C CA . GLU A 1 91 ? 7.331 -0.591 17.014 1.00 91.06 91 GLU A CA 1
ATOM 757 C C . GLU A 1 91 ? 6.386 0.550 17.421 1.00 91.06 91 GLU A C 1
ATOM 759 O O . GLU A 1 91 ? 5.987 0.623 18.584 1.00 91.06 91 GLU A O 1
ATOM 764 N N . ASP A 1 92 ? 5.936 1.367 16.463 1.00 88.12 92 ASP A N 1
ATOM 765 C CA . ASP A 1 92 ? 4.978 2.456 16.697 1.00 88.12 92 ASP A CA 1
ATOM 766 C C . ASP A 1 92 ? 3.651 1.938 17.284 1.00 88.12 92 ASP A C 1
ATOM 768 O O . ASP A 1 92 ? 3.069 2.553 18.185 1.00 88.12 92 ASP A O 1
ATOM 772 N N . VAL A 1 93 ? 3.157 0.795 16.794 1.00 88.19 93 VAL A N 1
ATOM 773 C CA . VAL A 1 93 ? 1.939 0.151 17.315 1.00 88.19 93 VAL A CA 1
ATOM 774 C C . VAL A 1 93 ? 2.150 -0.354 18.743 1.00 88.19 93 VAL A C 1
ATOM 776 O O . VAL A 1 93 ? 1.308 -0.089 19.604 1.00 88.19 93 VAL A O 1
ATOM 779 N N . ALA A 1 94 ? 3.264 -1.040 19.012 1.00 90.94 94 ALA A N 1
ATOM 780 C CA . ALA A 1 94 ? 3.580 -1.552 20.344 1.00 90.94 94 ALA A CA 1
ATOM 781 C C . ALA A 1 94 ? 3.725 -0.415 21.369 1.00 90.94 94 ALA A C 1
ATOM 783 O O . ALA A 1 94 ? 3.167 -0.492 22.466 1.00 90.94 94 ALA A O 1
ATOM 784 N N . LEU A 1 95 ? 4.397 0.678 20.992 1.00 91.81 95 LEU A N 1
ATOM 785 C CA . LEU A 1 95 ? 4.545 1.863 21.836 1.00 91.81 95 LEU A CA 1
ATOM 786 C C . LEU A 1 95 ? 3.185 2.488 22.169 1.00 91.81 95 LEU A C 1
ATOM 788 O O . LEU A 1 95 ? 2.911 2.791 23.330 1.00 91.81 95 LEU A O 1
ATOM 792 N N . LYS A 1 96 ? 2.300 2.641 21.175 1.00 90.06 96 LYS A N 1
ATOM 793 C CA . LYS A 1 96 ? 0.942 3.165 21.399 1.00 90.06 96 LYS A CA 1
ATOM 794 C C . LYS A 1 96 ? 0.126 2.282 22.341 1.00 90.06 96 LYS A C 1
ATOM 796 O O . LYS A 1 96 ? -0.556 2.811 23.213 1.00 90.06 96 LYS A O 1
ATOM 801 N N . GLN A 1 97 ? 0.200 0.961 22.190 1.00 91.00 97 GLN A N 1
ATOM 802 C CA . GLN A 1 97 ? -0.494 0.025 23.081 1.00 91.00 97 GLN A CA 1
ATOM 803 C C . GLN A 1 97 ? 0.006 0.144 24.526 1.00 91.00 97 GLN A C 1
ATOM 805 O O . GLN A 1 97 ? -0.809 0.208 25.444 1.00 91.00 97 GLN A O 1
ATOM 810 N N . ALA A 1 98 ? 1.323 0.249 24.725 1.00 90.62 98 ALA A N 1
ATOM 811 C CA . ALA A 1 98 ? 1.912 0.445 26.048 1.00 90.62 98 ALA A CA 1
ATOM 812 C C . ALA A 1 98 ? 1.491 1.782 26.686 1.00 90.62 98 ALA A C 1
ATOM 814 O O . ALA A 1 98 ? 1.158 1.825 27.868 1.00 90.62 98 ALA A O 1
ATOM 815 N N . LEU A 1 99 ? 1.456 2.870 25.908 1.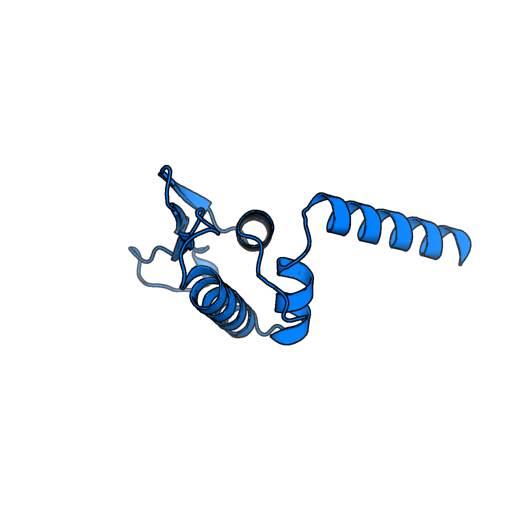00 91.00 99 LEU A N 1
ATOM 816 C CA . LEU A 1 99 ? 1.011 4.181 26.394 1.00 91.00 99 LEU A CA 1
ATOM 817 C C . LEU A 1 99 ? -0.464 4.176 26.816 1.00 91.00 99 LEU A C 1
ATOM 819 O O . LEU A 1 99 ? -0.794 4.739 27.854 1.00 91.00 99 LEU A O 1
ATOM 823 N N . LEU A 1 100 ? -1.340 3.521 26.048 1.00 90.31 100 LEU A N 1
ATOM 824 C CA . LEU A 1 100 ? -2.764 3.401 26.385 1.00 90.31 100 LEU A CA 1
ATOM 825 C C . LEU A 1 100 ? -2.991 2.547 27.640 1.00 90.31 100 LEU A C 1
ATOM 827 O O . LEU A 1 100 ? -3.820 2.901 28.475 1.00 90.31 100 LEU A O 1
ATOM 831 N N . ALA A 1 101 ? -2.232 1.459 27.794 1.00 86.81 101 ALA A N 1
ATOM 832 C CA . ALA A 1 101 ? -2.308 0.594 28.969 1.00 86.81 101 ALA A CA 1
ATOM 833 C C . ALA A 1 101 ? -1.854 1.299 30.259 1.00 86.81 101 ALA A C 1
ATOM 835 O O . ALA A 1 101 ? -2.403 1.023 31.316 1.00 86.81 101 ALA A O 1
ATOM 836 N N . ASN A 1 102 ? -0.891 2.224 30.168 1.00 80.62 102 ASN A N 1
ATOM 837 C CA . ASN A 1 102 ? -0.391 3.002 31.310 1.00 80.62 102 ASN A CA 1
ATOM 838 C C . ASN A 1 102 ? -1.197 4.285 31.594 1.00 80.62 102 ASN A C 1
ATOM 840 O O . ASN A 1 102 ? -0.961 4.941 32.605 1.00 80.62 102 ASN A O 1
ATOM 844 N N . ALA A 1 103 ? -2.094 4.678 30.687 1.00 71.75 103 ALA A N 1
ATOM 845 C CA . ALA A 1 103 ? -3.006 5.810 30.859 1.00 71.75 103 ALA A CA 1
ATOM 846 C C . ALA A 1 103 ? -4.382 5.393 31.420 1.00 71.75 103 ALA A C 1
ATOM 848 O O . ALA A 1 103 ? -5.243 6.255 31.605 1.00 71.75 103 ALA A O 1
ATOM 849 N N . SER A 1 104 ? -4.580 4.088 31.645 1.00 54.25 104 SER A N 1
ATOM 850 C CA . SER A 1 104 ? -5.776 3.459 32.226 1.00 54.25 104 SER A CA 1
ATOM 851 C C . SER A 1 104 ? -5.521 3.064 33.678 1.00 54.25 104 SER A C 1
ATOM 853 O O . SER A 1 104 ? -6.495 3.082 34.459 1.00 54.25 104 SER A O 1
#